Protein AF-A0A439V0Y7-F1 (afdb_monomer_lite)

pLDDT: mean 84.27, std 18.02, range [36.47, 98.31]

Radius of gyration: 23.56 Å; chains: 1; bounding box: 42×64×63 Å

Secondary structure (DSSP, 8-state):
-PPP---HHHHHHHHHHHHHHHHTT-PPPSEEEEETTTTEEEEE-HHHHTTT--SSSEEE-SPTTS--BTTTBT--HHHH-HHHHHHHHHH-SSHHHHHHHHHHHHHHHHHHHHHHHHHHHHHHHHHHHHHHH-TT-----HHHHHTSSTT--S-SS--

Foldseek 3Di:
DDQPPDDLVNVLVLVLQQLVQLLVVNWDAQKWFQDPVVRDTDGDHCVVCPVPCPVHGMNGQADPPADADRRRGNNCVCVPLQLLVQLCVVQPPDSVSSVVVNVVSVVPSSVSVVVSSVNSVVSVVVVVVVVVVPPPPPPVPVVVVVVVDPDPDDDDPDD

Sequence (159 aa):
MTAAAHGVDGMANALRRYVVARAHGRTYPEYSRYDPSIACWVASDDAEAVGRCDGKRFRQVRRPGLPWCRWLGTDTALAEDHALQAFFELHASEPHDWNRLLKEVSRDRRRVLRDWQRRGREILARLRMQAAIGSDTQMTSGLAEEFRMPGKGLRSLRG

Structure (mmCIF, N/CA/C/O backbone):
data_AF-A0A439V0Y7-F1
#
_entry.id   AF-A0A439V0Y7-F1
#
loop_
_atom_site.group_PDB
_atom_site.id
_atom_site.type_symbol
_atom_site.label_atom_id
_atom_site.label_alt_id
_atom_site.label_comp_id
_atom_site.label_asym_id
_atom_site.label_entity_id
_atom_site.label_seq_id
_atom_site.pdbx_PDB_ins_code
_atom_site.Cartn_x
_atom_site.Cartn_y
_atom_site.Cartn_z
_atom_site.occupancy
_atom_site.B_iso_or_equiv
_atom_site.auth_seq_id
_atom_site.auth_comp_id
_atom_site.auth_asym_id
_atom_site.auth_atom_id
_atom_site.pdbx_PDB_model_num
ATOM 1 N N . MET A 1 1 ? 13.645 -12.984 8.170 1.00 37.66 1 MET A N 1
ATOM 2 C CA . MET A 1 1 ? 12.176 -13.136 8.237 1.00 37.66 1 MET A CA 1
ATOM 3 C C . MET A 1 1 ? 11.631 -12.894 6.846 1.00 37.66 1 MET A C 1
ATOM 5 O O . MET A 1 1 ? 11.691 -11.775 6.362 1.00 37.66 1 MET A O 1
ATOM 9 N N . THR A 1 2 ? 11.233 -13.966 6.177 1.00 36.47 2 THR A N 1
ATOM 10 C CA . THR A 1 2 ? 10.700 -13.984 4.815 1.00 36.47 2 THR A CA 1
ATOM 11 C C . THR A 1 2 ? 9.328 -13.317 4.803 1.00 36.47 2 THR A C 1
ATOM 13 O O . THR A 1 2 ? 8.447 -13.726 5.560 1.00 36.47 2 THR A O 1
ATOM 16 N N . ALA A 1 3 ? 9.143 -12.292 3.965 1.00 46.84 3 ALA A N 1
ATOM 17 C CA . ALA A 1 3 ? 7.808 -11.850 3.580 1.00 46.84 3 ALA A CA 1
ATOM 18 C C . ALA A 1 3 ? 7.029 -13.098 3.146 1.00 46.84 3 ALA A C 1
ATOM 20 O O . ALA A 1 3 ? 7.548 -13.904 2.367 1.00 46.84 3 ALA A O 1
ATOM 21 N N . ALA A 1 4 ? 5.841 -13.317 3.714 1.00 52.97 4 ALA A N 1
ATOM 22 C CA . ALA A 1 4 ? 4.990 -14.409 3.269 1.00 52.97 4 ALA A CA 1
ATOM 23 C C . ALA A 1 4 ? 4.845 -14.268 1.751 1.00 52.97 4 ALA A C 1
ATOM 25 O O . ALA A 1 4 ? 4.472 -13.197 1.273 1.00 52.97 4 ALA A O 1
ATOM 26 N N . ALA A 1 5 ? 5.228 -15.301 1.000 1.00 56.72 5 ALA A N 1
ATOM 27 C CA . ALA A 1 5 ? 5.090 -15.290 -0.445 1.00 56.72 5 ALA A CA 1
ATOM 28 C C . ALA A 1 5 ? 3.593 -15.219 -0.746 1.00 56.72 5 ALA A C 1
ATOM 30 O O . ALA A 1 5 ? 2.882 -16.225 -0.691 1.00 56.72 5 ALA A O 1
ATOM 31 N N . HIS A 1 6 ? 3.091 -14.010 -0.980 1.00 65.38 6 HIS A N 1
ATOM 32 C CA . HIS A 1 6 ? 1.695 -13.824 -1.317 1.00 65.38 6 HIS A CA 1
ATOM 33 C C . HIS A 1 6 ? 1.466 -14.520 -2.650 1.00 65.38 6 HIS A C 1
ATOM 35 O O . HIS A 1 6 ? 2.025 -14.132 -3.676 1.00 65.38 6 HIS A O 1
ATOM 41 N N . GLY A 1 7 ? 0.612 -15.542 -2.650 1.00 83.75 7 GLY A N 1
ATOM 42 C CA . GLY A 1 7 ? 0.040 -16.034 -3.896 1.00 83.75 7 GLY A CA 1
ATOM 43 C C . GLY A 1 7 ? -0.643 -14.885 -4.647 1.00 83.75 7 GLY A C 1
ATOM 44 O O . GLY A 1 7 ? -0.951 -13.836 -4.073 1.00 83.75 7 GLY A O 1
ATOM 45 N N . VAL A 1 8 ? -0.934 -15.091 -5.931 1.00 86.56 8 VAL A N 1
ATOM 46 C CA . VAL A 1 8 ? -1.549 -14.071 -6.805 1.00 86.56 8 VAL A CA 1
ATOM 47 C C . VAL A 1 8 ? -2.788 -13.423 -6.167 1.00 86.56 8 VAL A C 1
ATOM 49 O O . VAL A 1 8 ? -3.012 -12.224 -6.318 1.00 86.56 8 VAL A O 1
ATOM 52 N N . ASP A 1 9 ? -3.558 -14.188 -5.395 1.00 91.19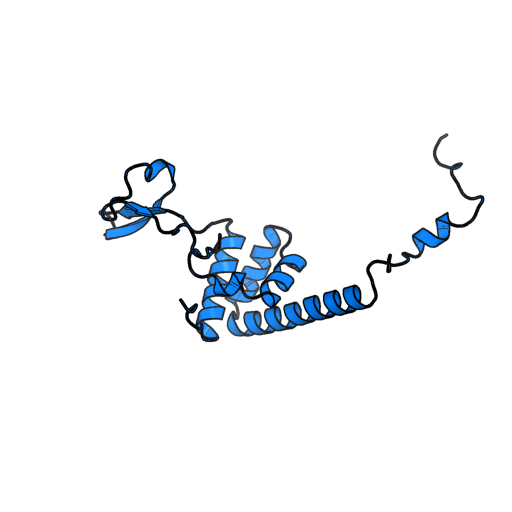 9 ASP A N 1
ATOM 53 C CA . ASP A 1 9 ? -4.737 -13.699 -4.679 1.00 91.19 9 ASP A CA 1
ATOM 54 C C . ASP A 1 9 ? -4.422 -12.795 -3.493 1.00 91.19 9 ASP A C 1
ATOM 56 O O . ASP A 1 9 ? -5.093 -11.778 -3.304 1.00 91.19 9 ASP A O 1
ATOM 60 N N . GLY A 1 10 ? -3.386 -13.128 -2.721 1.00 92.50 10 GLY A N 1
ATOM 61 C CA . GLY A 1 10 ? -2.890 -12.275 -1.644 1.00 92.50 10 GLY A CA 1
ATOM 62 C C . GLY A 1 10 ? -2.435 -10.930 -2.202 1.00 92.50 10 GLY A C 1
ATOM 63 O O . GLY A 1 10 ? -2.898 -9.885 -1.747 1.00 92.50 10 GLY A O 1
ATOM 64 N N . MET A 1 11 ? -1.644 -10.962 -3.277 1.00 94.81 11 MET A N 1
ATOM 65 C CA . MET A 1 11 ? -1.147 -9.759 -3.944 1.00 94.81 11 MET A CA 1
ATOM 66 C C . MET A 1 11 ? -2.281 -8.924 -4.556 1.00 94.81 11 MET A C 1
ATOM 68 O O . MET A 1 11 ? -2.302 -7.703 -4.422 1.00 94.81 11 MET A O 1
ATOM 72 N N . ALA A 1 12 ? -3.279 -9.560 -5.178 1.00 95.81 12 ALA A N 1
ATOM 73 C CA . ALA A 1 12 ? -4.422 -8.851 -5.753 1.00 95.81 12 ALA A CA 1
ATOM 74 C C . ALA A 1 12 ? -5.305 -8.195 -4.675 1.00 95.81 12 ALA A C 1
ATOM 76 O O . ALA A 1 12 ? -5.843 -7.102 -4.877 1.00 95.81 12 ALA A O 1
ATOM 77 N N . ASN A 1 13 ? -5.461 -8.838 -3.516 1.00 95.50 13 ASN A N 1
ATOM 78 C CA . ASN A 1 13 ? -6.177 -8.255 -2.383 1.00 95.50 13 ASN A CA 1
ATOM 79 C C . ASN A 1 13 ? -5.381 -7.108 -1.740 1.00 95.50 13 ASN A C 1
ATOM 81 O O . ASN A 1 13 ? -5.968 -6.070 -1.420 1.00 95.50 13 ASN A O 1
ATOM 85 N N . ALA A 1 14 ? -4.061 -7.258 -1.606 1.00 95.62 14 ALA A N 1
ATOM 86 C CA . ALA A 1 14 ? -3.168 -6.199 -1.143 1.00 95.62 14 ALA A CA 1
ATOM 87 C C . ALA A 1 14 ? -3.208 -4.986 -2.088 1.00 95.62 14 ALA A C 1
ATOM 89 O O . ALA A 1 14 ? -3.362 -3.856 -1.624 1.00 95.62 14 ALA A O 1
ATOM 90 N N . LEU A 1 15 ? -3.225 -5.214 -3.409 1.00 97.19 15 LEU A N 1
ATOM 91 C CA . LEU A 1 15 ? -3.404 -4.171 -4.423 1.00 97.19 15 LEU A CA 1
ATOM 92 C C . LEU A 1 15 ? -4.691 -3.379 -4.221 1.00 97.19 15 LEU A C 1
ATOM 94 O O . LEU A 1 15 ? -4.666 -2.149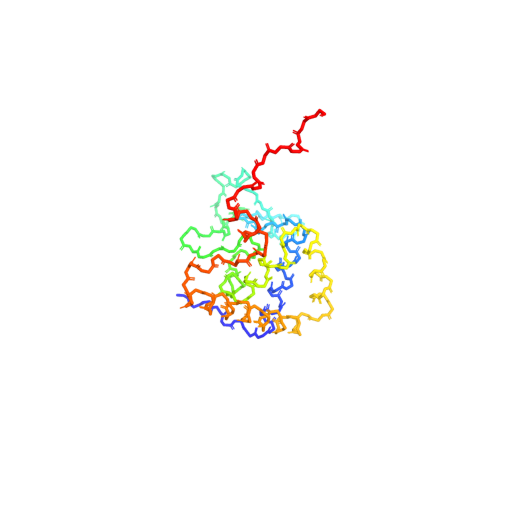 -4.188 1.00 97.19 15 LEU A O 1
ATOM 98 N N . ARG A 1 16 ? -5.819 -4.067 -4.029 1.00 96.94 16 ARG A N 1
ATOM 99 C CA . ARG A 1 16 ? -7.094 -3.396 -3.756 1.00 96.94 16 ARG A CA 1
ATOM 100 C C . ARG A 1 16 ? -7.025 -2.547 -2.492 1.00 96.94 16 ARG A C 1
ATOM 102 O O . ARG A 1 16 ? -7.437 -1.393 -2.531 1.00 96.94 16 ARG A O 1
ATOM 109 N N . ARG A 1 17 ? -6.498 -3.090 -1.392 1.00 96.44 17 ARG A N 1
ATOM 110 C CA . ARG A 1 17 ? -6.349 -2.347 -0.130 1.00 96.44 17 ARG A CA 1
ATOM 111 C C . ARG A 1 17 ? -5.469 -1.109 -0.307 1.00 96.44 17 ARG A C 1
ATOM 113 O O . ARG A 1 17 ? -5.841 -0.045 0.174 1.00 96.44 17 ARG A O 1
ATOM 120 N N . TYR A 1 18 ? -4.362 -1.237 -1.035 1.00 96.56 18 TYR A N 1
ATOM 121 C CA . TYR A 1 18 ? -3.429 -0.143 -1.295 1.00 96.56 18 TYR A CA 1
ATOM 122 C C . TYR A 1 18 ? -4.097 0.983 -2.080 1.00 96.56 18 TYR A C 1
ATOM 124 O O . TYR A 1 18 ? -4.061 2.138 -1.665 1.00 96.56 18 TYR A O 1
ATOM 132 N N . VAL A 1 19 ? -4.765 0.645 -3.184 1.00 97.00 19 VAL A N 1
ATOM 133 C CA . VAL A 1 19 ? -5.430 1.634 -4.040 1.00 97.00 19 VAL A CA 1
ATOM 134 C C . VAL A 1 19 ? -6.592 2.309 -3.310 1.00 97.00 19 VAL A C 1
ATOM 136 O O . VAL A 1 19 ? -6.737 3.522 -3.409 1.00 97.00 19 VAL A O 1
ATOM 139 N N . VAL A 1 20 ? -7.375 1.566 -2.517 1.00 96.75 20 VAL A N 1
ATOM 140 C CA . VAL A 1 20 ? -8.413 2.141 -1.640 1.00 96.75 20 VAL A CA 1
ATOM 141 C C . VAL A 1 20 ? -7.796 3.133 -0.651 1.00 96.75 20 VAL A C 1
ATOM 143 O O . VAL A 1 20 ? -8.279 4.256 -0.525 1.00 96.75 20 VAL A O 1
ATOM 146 N N . ALA A 1 21 ? -6.721 2.744 0.039 1.00 95.12 21 ALA A N 1
ATOM 147 C CA . ALA A 1 21 ? -6.041 3.595 1.011 1.00 95.12 21 ALA A CA 1
ATOM 148 C C . ALA A 1 21 ? -5.542 4.901 0.368 1.00 95.12 21 ALA A C 1
ATOM 150 O O . ALA A 1 21 ? -5.817 5.983 0.888 1.00 95.12 21 ALA A O 1
ATOM 151 N N . ARG A 1 22 ? -4.907 4.810 -0.810 1.00 95.88 22 ARG A N 1
ATOM 152 C CA . ARG A 1 22 ? -4.439 5.967 -1.591 1.00 95.88 22 ARG A CA 1
ATOM 153 C C . ARG A 1 22 ? -5.579 6.868 -2.057 1.00 95.88 22 ARG A C 1
ATOM 155 O O . ARG A 1 22 ? -5.505 8.073 -1.855 1.00 95.88 22 ARG A O 1
ATOM 162 N N . ALA A 1 23 ? -6.636 6.292 -2.629 1.00 95.94 23 ALA A N 1
ATOM 163 C CA . ALA A 1 23 ? -7.789 7.036 -3.139 1.00 95.94 23 ALA A CA 1
ATOM 164 C C . ALA A 1 23 ? -8.495 7.850 -2.044 1.00 95.94 23 ALA A C 1
ATOM 166 O O . ALA A 1 23 ? -8.992 8.942 -2.298 1.00 95.94 23 ALA A O 1
ATOM 167 N N . HIS A 1 24 ? -8.502 7.336 -0.813 1.00 94.56 24 HIS A N 1
ATOM 168 C CA . HIS A 1 24 ? -9.076 8.026 0.340 1.00 94.56 24 HIS A CA 1
ATOM 169 C C . HIS A 1 24 ? -8.068 8.854 1.148 1.00 94.56 24 HIS A C 1
ATOM 171 O O . HIS A 1 24 ? -8.454 9.416 2.169 1.00 94.56 24 HIS A O 1
ATOM 177 N N . GLY A 1 25 ? -6.785 8.877 0.773 1.00 93.31 25 GLY A N 1
ATOM 178 C CA . GLY A 1 25 ? -5.738 9.525 1.569 1.00 93.31 25 GLY A CA 1
ATOM 179 C C . GLY A 1 25 ? -5.569 8.940 2.980 1.00 93.31 25 GLY A C 1
ATOM 180 O O . GLY A 1 25 ? -5.050 9.615 3.863 1.00 93.31 25 GLY A O 1
ATOM 181 N N . ARG A 1 26 ? -5.998 7.692 3.215 1.00 91.25 26 ARG A N 1
ATOM 182 C CA . ARG A 1 26 ? -5.961 7.040 4.533 1.00 91.25 26 ARG A CA 1
ATOM 183 C C . ARG A 1 26 ? -4.689 6.221 4.703 1.00 91.25 26 ARG A C 1
ATOM 185 O O . ARG A 1 26 ? -4.552 5.157 4.106 1.00 91.25 26 ARG A O 1
ATOM 192 N N . THR A 1 27 ? -3.772 6.706 5.531 1.00 93.25 27 THR A N 1
ATOM 193 C CA . THR A 1 27 ? -2.553 5.976 5.894 1.00 93.25 27 THR A CA 1
ATOM 194 C C . THR A 1 27 ? -2.849 4.882 6.914 1.00 93.25 27 THR A C 1
ATOM 196 O O . THR A 1 27 ? -3.810 4.969 7.678 1.00 93.25 27 THR A O 1
ATOM 199 N N . TYR A 1 28 ? -2.013 3.848 6.941 1.00 93.69 28 TYR A N 1
ATOM 200 C CA . TYR A 1 28 ? -2.139 2.783 7.925 1.00 93.69 28 TYR A CA 1
ATOM 201 C C . TYR A 1 28 ? -1.729 3.306 9.312 1.00 93.69 28 TYR A C 1
ATOM 203 O O . TYR A 1 28 ? -0.663 3.919 9.419 1.00 93.69 28 TYR A O 1
ATOM 211 N N . PRO A 1 29 ? -2.541 3.101 10.365 1.00 93.00 29 PRO A N 1
ATOM 212 C CA . PRO A 1 29 ? -2.252 3.654 11.682 1.00 93.00 29 PRO A CA 1
ATOM 213 C C . PRO A 1 29 ? -1.040 2.962 12.314 1.00 93.00 29 PRO A C 1
ATOM 215 O O . PRO A 1 29 ? -0.900 1.737 12.260 1.00 93.00 29 PRO A O 1
ATOM 218 N N . GLU A 1 30 ? -0.159 3.752 12.923 1.00 93.50 30 GLU A N 1
ATOM 219 C CA . GLU A 1 30 ? 1.033 3.235 13.608 1.00 93.50 30 GLU A CA 1
ATOM 220 C C . GLU A 1 30 ? 0.722 2.735 15.019 1.00 93.50 30 GLU A C 1
ATOM 222 O O . GLU A 1 30 ? 1.460 1.904 15.552 1.00 93.50 30 GLU A O 1
ATOM 227 N N . TYR A 1 31 ? -0.408 3.168 15.580 1.00 94.00 31 TYR A N 1
ATOM 228 C CA . TYR A 1 31 ? -0.909 2.769 16.885 1.00 94.00 31 TYR A CA 1
ATOM 229 C C . TYR A 1 31 ? -2.337 2.248 16.775 1.00 94.00 31 TYR A C 1
ATOM 231 O O . TYR A 1 31 ? -3.084 2.536 15.839 1.00 94.00 31 TYR A O 1
ATOM 239 N N . SER A 1 32 ? -2.735 1.443 17.749 1.00 93.88 32 SER A N 1
ATOM 240 C CA . SER A 1 32 ? -4.133 1.052 17.895 1.00 93.88 32 SER A CA 1
ATOM 241 C C . SER A 1 32 ? -4.504 0.956 19.359 1.00 93.88 32 SER A C 1
ATOM 243 O O . SER A 1 32 ? -3.677 0.571 20.189 1.00 93.88 32 SER A O 1
ATOM 245 N N . ARG A 1 33 ? -5.760 1.282 19.651 1.00 95.06 33 ARG A N 1
ATOM 246 C CA . ARG A 1 33 ? -6.346 1.161 20.982 1.00 95.06 33 ARG A CA 1
ATOM 247 C C . ARG A 1 33 ? -7.418 0.087 20.986 1.00 95.06 33 ARG A C 1
ATOM 249 O O . ARG A 1 33 ? -8.098 -0.113 19.980 1.00 95.06 33 ARG A O 1
ATOM 256 N N . TYR A 1 34 ? -7.561 -0.616 22.098 1.00 93.62 34 TYR A N 1
ATOM 257 C CA . TYR A 1 34 ? -8.660 -1.550 22.276 1.00 93.62 34 TYR A CA 1
ATOM 258 C C . TYR A 1 34 ? -9.914 -0.768 22.667 1.00 93.62 34 TYR A C 1
ATOM 260 O O . TYR A 1 34 ? -9.907 -0.024 23.649 1.00 93.62 34 TYR A O 1
ATOM 268 N N . ASP A 1 35 ? -10.980 -0.919 21.889 1.00 93.44 35 ASP A N 1
ATOM 269 C CA . ASP A 1 35 ? -12.283 -0.351 22.191 1.00 93.44 35 ASP A CA 1
ATOM 270 C C . ASP A 1 35 ? -13.180 -1.426 22.829 1.00 93.44 35 ASP A C 1
ATOM 272 O O . ASP A 1 35 ? -13.559 -2.389 22.152 1.00 93.44 35 ASP A O 1
ATOM 276 N N . PRO A 1 36 ? -13.523 -1.299 24.125 1.00 93.12 36 PRO A N 1
ATOM 277 C CA . PRO A 1 36 ? -14.320 -2.304 24.816 1.00 93.12 36 PRO A CA 1
ATOM 278 C C . PRO A 1 36 ? -15.788 -2.307 24.378 1.00 93.12 36 PRO A C 1
ATOM 280 O O . PRO A 1 36 ? -16.441 -3.334 24.532 1.00 93.12 36 PRO A O 1
ATOM 283 N N . SER A 1 37 ? -16.309 -1.207 23.818 1.00 94.88 37 SER A N 1
ATOM 284 C CA . SER A 1 37 ? -17.722 -1.110 23.415 1.00 94.88 37 SER A CA 1
ATOM 285 C C . SER A 1 37 ? -18.053 -2.012 22.225 1.00 94.88 37 SER A C 1
ATOM 287 O O . SER A 1 37 ? -19.153 -2.549 22.128 1.00 94.88 37 SER A O 1
ATOM 289 N N . ILE A 1 38 ? -17.069 -2.217 21.350 1.00 94.94 38 ILE A N 1
ATOM 290 C CA . ILE A 1 38 ? -17.161 -3.044 20.142 1.00 94.94 38 ILE A CA 1
ATOM 291 C C . ILE A 1 38 ? -16.196 -4.237 20.176 1.00 94.94 38 ILE A C 1
ATOM 293 O O . ILE A 1 38 ? -16.042 -4.936 19.177 1.00 94.94 38 ILE A O 1
ATOM 297 N N . ALA A 1 39 ? -15.542 -4.456 21.323 1.00 93.69 39 ALA A N 1
ATOM 298 C CA . ALA A 1 39 ? -14.573 -5.520 21.576 1.00 93.69 39 ALA A CA 1
ATOM 299 C C . ALA A 1 39 ? -13.523 -5.688 20.457 1.00 93.69 39 ALA A C 1
ATOM 301 O O . ALA A 1 39 ? -13.224 -6.804 20.025 1.00 93.69 39 ALA A O 1
ATOM 302 N N . CYS A 1 40 ? -12.971 -4.581 19.948 1.00 94.19 40 CYS A N 1
ATOM 303 C CA . CYS A 1 40 ? -12.056 -4.621 18.807 1.00 94.19 40 CYS A CA 1
ATOM 304 C C . CYS A 1 40 ? -10.916 -3.599 18.905 1.00 94.19 40 CYS A C 1
ATOM 306 O O . CYS A 1 40 ? -10.969 -2.634 19.663 1.00 94.19 40 CYS A O 1
ATOM 308 N N . TRP A 1 41 ? -9.852 -3.823 18.129 1.00 92.56 41 TRP A N 1
ATOM 309 C CA . TRP A 1 41 ? -8.751 -2.869 18.005 1.00 92.56 41 TRP A CA 1
ATOM 310 C C . TRP A 1 41 ? -9.079 -1.828 16.941 1.00 92.56 41 TRP A C 1
ATOM 312 O O . TRP A 1 41 ? -9.266 -2.176 15.774 1.00 92.56 41 TRP A O 1
ATOM 322 N N . VAL A 1 42 ? -9.076 -0.557 17.330 1.00 93.31 42 VAL A N 1
ATOM 323 C CA . VAL A 1 42 ? -9.323 0.579 16.439 1.00 93.31 42 VAL A CA 1
ATOM 324 C C . VAL A 1 42 ? -8.052 1.391 16.222 1.00 93.31 42 VAL A C 1
ATOM 326 O O . VAL A 1 42 ? -7.117 1.338 17.025 1.00 93.31 42 VAL A O 1
ATOM 329 N N . ALA A 1 43 ? -8.002 2.114 15.102 1.00 92.31 43 ALA A N 1
ATOM 330 C CA . ALA A 1 43 ? -6.909 3.031 14.798 1.00 92.31 43 ALA A CA 1
ATOM 331 C C . ALA A 1 43 ? -6.752 4.068 15.922 1.00 92.31 43 ALA A C 1
ATOM 333 O O . ALA A 1 43 ? -7.745 4.560 16.449 1.00 92.31 43 ALA A O 1
ATOM 334 N N . SER A 1 44 ? -5.505 4.369 16.268 1.00 91.75 44 SER A N 1
ATOM 335 C CA . SER A 1 44 ? -5.113 5.376 17.253 1.00 91.75 44 SER A CA 1
ATOM 336 C C . SER A 1 44 ? -3.950 6.166 16.665 1.00 9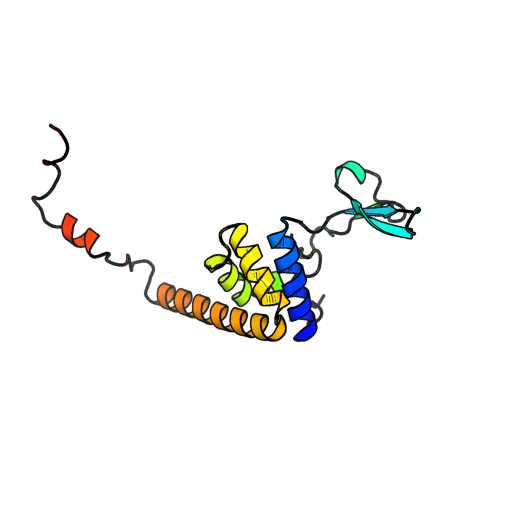1.75 44 SER A C 1
ATOM 338 O O . SER A 1 44 ? -3.192 5.637 15.842 1.00 91.75 44 SER A O 1
ATOM 340 N N . ASP A 1 45 ? -3.802 7.415 17.081 1.00 89.19 45 ASP A N 1
ATOM 341 C CA . ASP A 1 45 ? -2.623 8.213 16.758 1.00 89.19 45 ASP A CA 1
ATOM 342 C C . ASP A 1 45 ? -1.570 8.152 17.877 1.00 89.19 45 ASP A C 1
ATOM 344 O O . ASP A 1 45 ? -1.756 7.490 18.903 1.00 89.19 45 ASP A O 1
ATOM 348 N N . ASP A 1 46 ? -0.431 8.798 17.627 1.00 87.00 46 ASP A N 1
ATOM 349 C CA . ASP A 1 46 ? 0.676 8.882 18.581 1.00 87.00 46 ASP A CA 1
ATOM 350 C C . ASP A 1 46 ? 0.256 9.623 19.854 1.00 87.00 46 ASP A C 1
ATOM 352 O O . ASP A 1 46 ? 0.547 9.150 20.948 1.00 87.00 46 ASP A O 1
ATOM 356 N N . ALA A 1 47 ? -0.503 10.719 19.721 1.00 87.94 47 ALA A N 1
ATOM 357 C CA . ALA A 1 47 ? -0.935 11.570 20.827 1.00 87.94 47 ALA A CA 1
ATOM 358 C C . ALA A 1 47 ? -1.799 10.809 21.847 1.00 87.94 47 ALA A C 1
ATOM 360 O O . ALA A 1 47 ? -1.602 10.938 23.056 1.00 87.94 47 ALA A O 1
ATOM 361 N N . GLU A 1 48 ? -2.721 9.971 21.374 1.00 85.62 48 GLU A N 1
ATOM 362 C CA . GLU A 1 48 ? -3.541 9.108 22.225 1.00 85.62 48 GLU A CA 1
ATOM 363 C C . GLU A 1 48 ? -2.720 7.996 22.903 1.00 85.62 48 GLU A C 1
ATOM 365 O O . GLU A 1 48 ? -3.037 7.586 24.027 1.00 85.62 48 GLU A O 1
ATOM 370 N N . ALA A 1 49 ? -1.668 7.515 22.232 1.00 85.88 49 ALA A N 1
ATOM 371 C CA . ALA A 1 49 ? -0.859 6.371 22.645 1.00 85.88 49 ALA A CA 1
ATOM 372 C C . ALA A 1 49 ? 0.369 6.727 23.510 1.00 85.88 49 ALA A C 1
ATOM 374 O O . ALA A 1 49 ? 0.966 5.813 24.100 1.00 85.88 49 ALA A O 1
ATOM 375 N N . VAL A 1 50 ? 0.747 8.011 23.616 1.00 86.81 50 VAL A N 1
ATOM 376 C CA . VAL A 1 50 ? 1.951 8.471 24.338 1.00 86.81 50 VAL A CA 1
ATOM 377 C C . VAL A 1 50 ? 1.990 7.918 25.761 1.00 86.81 50 VAL A C 1
ATOM 379 O O . VAL A 1 50 ? 1.091 8.152 26.568 1.00 86.81 50 VAL A O 1
ATOM 382 N N . GLY A 1 51 ? 3.056 7.175 26.076 1.00 80.56 51 GLY A N 1
ATOM 383 C CA . GLY A 1 51 ? 3.284 6.597 27.405 1.00 80.56 51 GLY A CA 1
ATOM 384 C C . GLY A 1 51 ? 2.273 5.522 27.824 1.00 80.56 51 GLY A C 1
ATOM 385 O O . GLY A 1 51 ? 2.279 5.104 28.979 1.00 80.56 51 GLY A O 1
ATOM 386 N N . ARG A 1 52 ? 1.398 5.071 26.913 1.00 84.38 52 ARG A N 1
ATOM 387 C CA . ARG A 1 52 ? 0.280 4.156 27.208 1.00 84.38 52 ARG A CA 1
ATOM 388 C C . ARG A 1 52 ? 0.350 2.823 26.469 1.00 84.38 52 ARG A C 1
ATOM 390 O O . ARG A 1 52 ? -0.539 2.001 26.663 1.00 84.38 52 ARG A O 1
ATOM 397 N N . CYS A 1 53 ? 1.380 2.596 25.647 1.00 82.94 53 CYS A N 1
ATOM 398 C CA . CYS A 1 53 ? 1.598 1.362 24.880 1.00 82.94 53 CYS A CA 1
ATOM 399 C C . CYS A 1 53 ? 1.958 0.160 25.777 1.00 82.94 53 CYS A C 1
ATOM 401 O O . CYS A 1 53 ? 3.073 -0.351 25.746 1.00 82.94 53 CYS A O 1
ATOM 403 N N . ASP A 1 54 ? 0.993 -0.294 26.572 1.00 82.69 54 ASP A N 1
ATOM 404 C CA . ASP A 1 54 ? 1.089 -1.402 27.525 1.00 82.69 54 ASP A CA 1
ATOM 405 C C . ASP A 1 54 ? 0.764 -2.779 26.910 1.00 82.69 54 ASP A C 1
ATOM 407 O O . ASP A 1 54 ? 0.829 -3.805 27.587 1.00 82.69 54 ASP A O 1
ATOM 411 N N . GLY A 1 55 ? 0.368 -2.811 25.634 1.00 80.94 55 GLY A N 1
ATOM 412 C CA . GLY A 1 55 ? -0.053 -4.014 24.916 1.00 80.94 55 GLY A CA 1
ATOM 413 C C . GLY A 1 55 ? -1.460 -4.507 25.270 1.00 80.94 55 GLY A C 1
ATOM 414 O O . GLY A 1 55 ? -1.933 -5.458 24.648 1.00 80.94 55 GLY A O 1
ATOM 415 N N . LYS A 1 56 ? -2.148 -3.872 26.229 1.00 83.00 56 LYS A N 1
ATOM 416 C CA . LYS A 1 56 ? -3.494 -4.250 26.691 1.00 83.00 56 LYS A CA 1
ATOM 417 C C . LYS A 1 56 ? -4.547 -3.265 26.207 1.00 83.00 56 LYS A C 1
ATOM 419 O O . LYS A 1 56 ? -5.558 -3.673 25.644 1.00 83.00 56 LYS A O 1
ATOM 424 N N . ARG A 1 57 ? -4.311 -1.972 26.423 1.00 86.19 57 ARG A N 1
ATOM 425 C CA . ARG A 1 57 ? -5.210 -0.884 26.018 1.00 86.19 57 ARG A CA 1
ATOM 426 C C . ARG A 1 57 ? -4.708 -0.181 24.777 1.00 86.19 57 ARG A C 1
ATOM 428 O O . ARG A 1 57 ? -5.517 0.149 23.918 1.00 86.19 57 ARG A O 1
ATOM 435 N N . PHE A 1 58 ? -3.396 -0.009 24.661 1.00 92.50 58 PHE A N 1
ATOM 436 C CA . PHE A 1 58 ? -2.762 0.527 23.464 1.00 92.50 58 PHE A CA 1
ATOM 437 C C . PHE A 1 58 ? -1.643 -0.392 23.012 1.00 92.50 58 PHE A C 1
ATOM 439 O O . PHE A 1 58 ? -0.915 -0.974 23.817 1.00 92.50 58 PHE A O 1
ATOM 446 N N . ARG A 1 59 ? -1.479 -0.495 21.698 1.00 92.19 59 ARG A N 1
ATOM 447 C CA . ARG A 1 59 ? -0.363 -1.209 21.090 1.00 92.19 59 ARG A CA 1
ATOM 448 C C . ARG A 1 59 ? 0.222 -0.393 19.952 1.00 92.19 59 ARG A C 1
ATOM 450 O O . ARG A 1 59 ? -0.509 0.161 19.126 1.00 92.19 59 ARG A O 1
ATOM 457 N N . GLN A 1 60 ? 1.545 -0.400 19.883 1.00 92.38 60 GLN A N 1
ATOM 458 C CA . GLN A 1 60 ? 2.269 0.083 18.724 1.00 92.38 60 GLN A CA 1
ATOM 459 C C . GLN A 1 60 ? 2.245 -1.003 17.642 1.00 92.38 60 GLN A C 1
ATOM 461 O O . GLN A 1 60 ? 2.674 -2.138 17.855 1.00 92.38 60 GLN A O 1
ATOM 466 N N . VAL A 1 61 ? 1.676 -0.667 16.488 1.00 91.00 61 VAL A N 1
ATOM 467 C CA . VAL A 1 61 ? 1.555 -1.563 15.333 1.00 91.00 61 VAL A CA 1
ATOM 468 C C . VAL A 1 61 ? 2.822 -1.512 14.487 1.00 91.00 61 VAL A C 1
ATOM 470 O O . VAL A 1 61 ? 3.319 -2.553 14.052 1.00 91.00 61 VAL A O 1
ATOM 473 N N . ARG A 1 62 ? 3.370 -0.309 14.279 1.00 92.38 62 ARG A N 1
ATOM 474 C CA . ARG A 1 62 ? 4.641 -0.124 13.578 1.00 92.38 62 ARG A CA 1
ATOM 475 C C . ARG A 1 62 ? 5.796 -0.498 14.499 1.00 92.38 62 ARG A C 1
ATOM 477 O O . ARG A 1 62 ? 6.000 0.122 15.532 1.00 92.38 62 ARG A O 1
ATOM 484 N N . ARG A 1 63 ? 6.590 -1.491 14.110 1.00 88.69 63 ARG A N 1
ATOM 485 C CA . ARG A 1 63 ? 7.790 -1.881 14.859 1.00 88.69 63 ARG A CA 1
ATOM 486 C C . ARG A 1 63 ? 9.008 -1.147 14.292 1.00 88.69 63 ARG A C 1
ATOM 488 O O . ARG A 1 63 ? 9.286 -1.322 13.102 1.00 88.69 63 ARG A O 1
ATOM 495 N N . PRO A 1 64 ? 9.733 -0.345 15.092 1.00 87.50 64 PRO A N 1
ATOM 496 C CA . PRO A 1 64 ? 10.969 0.286 14.642 1.00 87.50 64 PRO A CA 1
ATOM 497 C C . PRO A 1 64 ? 11.960 -0.748 14.092 1.00 87.50 64 PRO A C 1
ATOM 499 O O . PRO A 1 64 ? 12.081 -1.848 14.626 1.00 87.50 64 PRO A O 1
ATOM 502 N N . GLY A 1 65 ? 12.646 -0.403 13.002 1.00 88.88 65 GLY A N 1
ATOM 503 C CA . GLY A 1 65 ? 13.620 -1.283 12.348 1.00 88.88 65 GLY A CA 1
ATOM 504 C C . GLY A 1 65 ? 13.033 -2.372 11.441 1.00 88.88 65 GLY A C 1
ATOM 505 O O . GLY A 1 65 ? 13.802 -3.038 10.753 1.00 88.88 65 GLY A O 1
ATOM 506 N N . LEU A 1 66 ? 11.705 -2.545 11.381 1.00 89.81 66 LEU A N 1
ATOM 507 C CA . LEU A 1 66 ? 11.064 -3.435 10.405 1.00 89.81 66 LEU A CA 1
ATOM 508 C C . LEU A 1 66 ? 10.490 -2.657 9.208 1.00 89.81 66 LEU A C 1
ATOM 510 O O . LEU A 1 66 ? 10.076 -1.504 9.371 1.00 89.81 66 LEU A O 1
ATOM 514 N N . PRO A 1 67 ? 10.425 -3.283 8.014 1.00 91.25 67 PRO A N 1
ATOM 515 C CA . PRO A 1 67 ? 9.787 -2.689 6.846 1.00 91.25 67 PRO A CA 1
ATOM 516 C C . PRO A 1 67 ? 8.345 -2.258 7.131 1.00 91.25 67 PRO A C 1
ATOM 518 O O . PRO A 1 67 ? 7.581 -2.958 7.801 1.00 91.25 67 PRO A O 1
ATOM 521 N N . TRP A 1 68 ? 7.974 -1.093 6.604 1.00 92.69 68 TRP A N 1
ATOM 522 C CA . TRP A 1 68 ? 6.651 -0.508 6.788 1.00 92.69 68 TRP A CA 1
ATOM 523 C C . TRP A 1 68 ? 6.190 0.191 5.515 1.00 92.69 68 TRP A C 1
ATOM 525 O O . TRP A 1 68 ? 6.847 1.098 5.004 1.00 92.69 68 TRP A O 1
ATOM 535 N N . CYS A 1 69 ? 5.020 -0.197 5.023 1.00 94.00 69 CYS A N 1
ATOM 536 C CA . CYS A 1 69 ? 4.310 0.516 3.982 1.00 94.00 69 CYS A CA 1
ATOM 537 C C . CYS A 1 69 ? 3.372 1.540 4.626 1.00 94.00 69 CYS A C 1
ATOM 539 O O . CYS A 1 69 ? 2.451 1.177 5.354 1.00 94.00 69 CYS A O 1
ATOM 541 N N . ARG A 1 70 ? 3.514 2.821 4.271 1.00 93.31 70 ARG A N 1
ATOM 542 C CA . ARG A 1 70 ? 2.633 3.905 4.750 1.00 93.31 70 ARG A CA 1
ATOM 543 C C . ARG A 1 70 ? 1.132 3.620 4.564 1.00 93.31 70 ARG A C 1
ATOM 545 O O . ARG A 1 70 ? 0.312 4.134 5.318 1.00 93.31 70 ARG A O 1
ATOM 552 N N . TRP A 1 71 ? 0.766 2.829 3.558 1.00 94.69 71 TRP A N 1
ATOM 553 C CA . TRP A 1 71 ? -0.627 2.571 3.174 1.00 94.69 71 TRP A CA 1
ATOM 554 C C . TRP A 1 71 ? -1.151 1.206 3.628 1.00 94.69 71 TRP A C 1
ATOM 556 O O . TRP A 1 71 ? -2.355 1.041 3.798 1.00 94.69 71 TRP A O 1
ATOM 566 N N . LEU A 1 72 ? -0.263 0.230 3.831 1.00 94.38 72 LEU A N 1
ATOM 567 C CA . LEU A 1 72 ? -0.630 -1.155 4.152 1.00 94.38 72 LEU A CA 1
ATOM 568 C C . LEU A 1 72 ? -0.054 -1.671 5.479 1.00 94.38 72 LEU A C 1
ATOM 570 O O . LEU A 1 72 ? -0.360 -2.795 5.881 1.00 94.38 72 LEU A O 1
ATOM 574 N N . GLY A 1 73 ? 0.747 -0.864 6.169 1.00 93.75 73 GLY A N 1
ATOM 575 C CA . GLY A 1 73 ? 1.394 -1.233 7.416 1.00 93.75 73 GLY A CA 1
ATOM 576 C C . GLY A 1 73 ? 2.510 -2.243 7.191 1.00 93.75 73 GLY A C 1
ATOM 577 O O . GLY A 1 73 ? 3.434 -2.001 6.419 1.00 93.75 73 GLY A O 1
ATOM 578 N N . THR A 1 74 ? 2.423 -3.392 7.854 1.00 91.94 74 THR A N 1
ATOM 579 C CA . THR A 1 74 ? 3.430 -4.461 7.769 1.00 91.94 74 THR A CA 1
ATOM 580 C C . THR A 1 74 ? 3.410 -5.235 6.449 1.00 91.94 74 THR A C 1
ATOM 582 O O . THR A 1 74 ? 4.319 -6.017 6.196 1.00 91.94 74 THR A O 1
ATOM 585 N N . ASP A 1 75 ? 2.388 -5.050 5.611 1.00 92.62 75 ASP A N 1
ATOM 586 C CA . ASP A 1 75 ? 2.311 -5.675 4.290 1.00 92.62 75 ASP A CA 1
ATOM 587 C C . ASP A 1 75 ? 3.058 -4.814 3.260 1.00 92.62 75 ASP A C 1
ATOM 589 O O . ASP A 1 75 ? 2.528 -3.842 2.715 1.00 92.62 75 ASP A O 1
ATOM 593 N N . THR A 1 76 ? 4.331 -5.147 3.042 1.00 92.75 76 THR A N 1
ATOM 594 C CA . THR A 1 76 ? 5.251 -4.411 2.162 1.00 92.75 76 THR A CA 1
ATOM 595 C C . THR A 1 76 ? 5.345 -4.978 0.753 1.00 92.75 76 THR A C 1
ATOM 597 O O . THR A 1 76 ? 6.011 -4.371 -0.082 1.00 92.75 76 THR A O 1
ATOM 600 N N . ALA A 1 77 ? 4.622 -6.058 0.438 1.00 90.81 77 ALA A N 1
ATOM 601 C CA . ALA A 1 77 ? 4.729 -6.753 -0.846 1.00 90.81 77 ALA A CA 1
ATOM 602 C C . ALA A 1 77 ? 4.549 -5.814 -2.052 1.00 90.81 77 ALA A C 1
ATOM 604 O O . ALA A 1 77 ? 5.279 -5.900 -3.033 1.00 90.81 77 ALA A O 1
ATOM 605 N N . LEU A 1 78 ? 3.613 -4.861 -1.965 1.00 92.19 78 LEU A N 1
ATOM 606 C CA . LEU A 1 78 ? 3.420 -3.866 -3.021 1.00 92.19 78 LEU A CA 1
ATOM 607 C C . LEU A 1 78 ? 4.533 -2.825 -3.092 1.00 92.19 78 LEU A C 1
ATOM 609 O O . LEU A 1 78 ? 4.855 -2.372 -4.185 1.00 92.19 78 LEU A O 1
ATOM 613 N N . ALA A 1 79 ? 5.072 -2.410 -1.946 1.00 89.38 79 ALA A N 1
ATOM 614 C CA . ALA A 1 79 ? 6.166 -1.444 -1.891 1.00 89.38 79 ALA A CA 1
ATOM 615 C C . ALA A 1 79 ? 7.458 -2.033 -2.481 1.00 89.38 79 ALA A C 1
ATOM 617 O O . ALA A 1 79 ? 8.240 -1.309 -3.088 1.00 89.38 79 ALA A O 1
ATOM 618 N N . GLU A 1 80 ? 7.641 -3.346 -2.339 1.00 90.44 80 GLU A N 1
ATOM 619 C CA . GLU A 1 80 ? 8.775 -4.107 -2.871 1.00 90.44 80 GLU A CA 1
ATOM 620 C C . GLU A 1 80 ? 8.607 -4.473 -4.361 1.00 90.44 80 GLU A C 1
ATOM 622 O O . GLU A 1 80 ? 9.588 -4.759 -5.047 1.00 90.44 80 GLU A O 1
ATOM 627 N N . ASP A 1 81 ? 7.387 -4.418 -4.907 1.00 94.56 81 ASP A N 1
ATOM 628 C CA . ASP A 1 81 ? 7.134 -4.644 -6.333 1.00 94.56 81 ASP A CA 1
ATOM 629 C C . ASP A 1 81 ? 7.484 -3.399 -7.163 1.00 94.56 81 ASP A C 1
ATOM 631 O O . ASP A 1 81 ? 6.651 -2.529 -7.436 1.00 94.56 81 ASP A O 1
ATOM 635 N N . HIS A 1 82 ? 8.739 -3.332 -7.609 1.00 95.38 82 HIS A N 1
ATOM 636 C CA . HIS A 1 82 ? 9.249 -2.226 -8.421 1.00 95.38 82 HIS A CA 1
ATOM 637 C C . HIS A 1 82 ? 8.463 -1.988 -9.716 1.00 95.38 82 HIS A C 1
ATOM 639 O O . HIS A 1 82 ? 8.388 -0.849 -10.175 1.00 95.38 82 HIS A O 1
ATOM 645 N N . ALA A 1 83 ? 7.878 -3.028 -10.319 1.00 96.56 83 ALA A N 1
ATOM 646 C CA . ALA A 1 83 ? 7.090 -2.855 -11.532 1.00 96.56 83 ALA A CA 1
ATOM 647 C C . ALA A 1 83 ? 5.790 -2.106 -11.219 1.00 96.56 83 ALA A C 1
ATOM 649 O O . ALA A 1 83 ? 5.459 -1.138 -11.901 1.00 96.56 83 ALA A O 1
ATOM 650 N N . LEU A 1 84 ? 5.080 -2.497 -10.159 1.00 96.56 84 LEU A N 1
ATOM 651 C CA . LEU A 1 84 ? 3.902 -1.751 -9.714 1.00 96.56 84 LEU A CA 1
ATOM 652 C C . LEU A 1 84 ? 4.250 -0.328 -9.278 1.00 96.56 84 LEU A C 1
ATOM 654 O O . LEU A 1 84 ? 3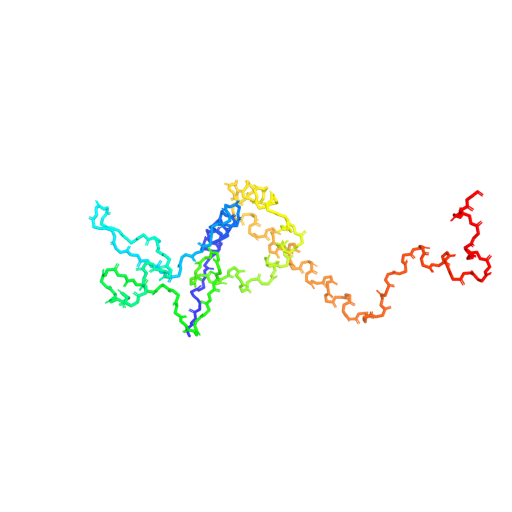.527 0.593 -9.651 1.00 96.56 84 LEU A O 1
ATOM 658 N N . GLN A 1 85 ? 5.356 -0.128 -8.553 1.00 95.88 85 GLN A N 1
ATOM 659 C CA . GLN A 1 85 ? 5.794 1.221 -8.176 1.00 95.88 85 GLN A CA 1
ATOM 660 C C . GLN A 1 85 ? 6.041 2.097 -9.411 1.00 95.88 85 GLN A C 1
ATOM 662 O O . GLN A 1 85 ? 5.514 3.203 -9.482 1.00 95.88 85 GLN A O 1
ATOM 667 N N . ALA A 1 86 ? 6.737 1.580 -10.430 1.00 96.75 86 ALA A N 1
ATOM 668 C CA . ALA A 1 86 ? 6.954 2.301 -11.685 1.00 96.75 86 ALA A CA 1
ATOM 669 C C . ALA A 1 86 ? 5.644 2.616 -12.426 1.00 96.75 86 ALA A C 1
ATOM 671 O O . ALA A 1 86 ? 5.494 3.691 -13.004 1.00 96.75 86 ALA A O 1
ATOM 672 N N . PHE A 1 87 ? 4.675 1.694 -12.405 1.00 97.94 87 PHE A N 1
ATOM 673 C CA . PHE A 1 87 ? 3.355 1.946 -12.977 1.00 97.94 87 PHE A CA 1
ATOM 674 C C . PHE A 1 87 ? 2.634 3.093 -12.256 1.00 97.94 87 PHE A C 1
ATOM 676 O O . PHE A 1 87 ? 2.108 3.985 -12.925 1.00 97.94 87 PHE A O 1
ATOM 683 N N . PHE A 1 88 ? 2.616 3.079 -10.919 1.00 96.75 88 PHE A N 1
ATOM 684 C CA . PHE A 1 88 ? 1.953 4.111 -10.120 1.00 96.75 88 PHE A CA 1
ATOM 685 C C . PHE A 1 88 ? 2.600 5.480 -10.278 1.00 96.75 88 PHE A C 1
ATOM 687 O O . PHE A 1 88 ? 1.872 6.455 -10.418 1.00 96.75 88 PHE A O 1
ATOM 694 N N . GLU A 1 89 ? 3.929 5.547 -10.311 1.00 95.12 89 GLU A N 1
ATOM 695 C CA . GLU A 1 89 ? 4.653 6.808 -10.496 1.00 95.12 89 GLU A CA 1
ATOM 696 C C . GLU A 1 89 ? 4.213 7.526 -11.779 1.00 95.12 89 GLU A C 1
ATOM 698 O O . GLU A 1 89 ? 4.007 8.735 -11.787 1.00 95.12 89 GLU A O 1
ATOM 703 N N . LEU A 1 90 ? 3.985 6.767 -12.856 1.00 95.44 90 LEU A N 1
ATOM 704 C CA . LEU A 1 90 ? 3.602 7.328 -14.149 1.00 95.44 90 LEU A CA 1
ATOM 705 C C . LEU A 1 90 ? 2.092 7.589 -14.299 1.00 95.44 90 LEU A C 1
ATOM 707 O O . LEU A 1 90 ? 1.699 8.459 -15.069 1.00 95.44 90 LEU A O 1
ATOM 711 N N . HIS A 1 91 ? 1.235 6.816 -13.624 1.00 95.06 91 HIS A N 1
ATOM 712 C CA . HIS A 1 91 ? -0.220 6.832 -13.864 1.00 95.06 91 HIS A CA 1
ATOM 713 C C . HIS A 1 91 ? -1.053 7.354 -12.689 1.00 95.06 91 HIS A C 1
ATOM 715 O O . HIS A 1 91 ? -2.284 7.353 -12.788 1.00 95.06 91 HIS A O 1
ATOM 721 N N . ALA A 1 92 ? -0.414 7.714 -11.576 1.00 94.19 92 ALA A N 1
ATOM 722 C CA . ALA A 1 92 ? -1.078 8.090 -10.334 1.00 94.19 92 ALA A CA 1
ATOM 723 C C . ALA A 1 92 ? -0.406 9.279 -9.627 1.00 94.19 92 ALA A C 1
ATOM 725 O O . ALA A 1 92 ? -0.256 9.278 -8.396 1.00 94.19 92 ALA A O 1
ATOM 726 N N . SER A 1 93 ? -0.003 10.277 -10.418 1.00 89.31 93 SER A N 1
ATOM 727 C CA . SER A 1 93 ? 0.650 11.503 -9.952 1.00 89.31 93 SER A CA 1
ATOM 728 C C . SER A 1 93 ? -0.296 12.393 -9.151 1.00 89.31 93 SER A C 1
ATOM 730 O O . SER A 1 93 ? 0.137 13.050 -8.206 1.00 89.31 93 SER A O 1
ATOM 732 N N . GLU A 1 94 ? -1.590 12.389 -9.478 1.00 90.56 94 GLU A N 1
ATOM 733 C CA . GLU A 1 94 ? -2.578 13.223 -8.802 1.00 90.56 94 GLU A CA 1
ATOM 734 C C . GLU A 1 94 ? -3.538 12.414 -7.913 1.00 90.56 94 GLU A C 1
ATOM 736 O O . GLU A 1 94 ? -3.816 11.238 -8.172 1.00 90.56 94 GLU A O 1
ATOM 741 N N . PRO A 1 95 ? -4.126 13.026 -6.863 1.00 87.81 95 PRO A N 1
ATOM 742 C CA . PRO A 1 95 ? -5.089 12.343 -5.996 1.00 87.81 95 PRO A CA 1
ATOM 743 C C . PRO A 1 95 ? -6.280 11.731 -6.751 1.00 87.81 95 PRO A C 1
ATOM 745 O O . PRO A 1 95 ? -6.775 10.665 -6.382 1.00 87.81 95 PRO A O 1
ATOM 748 N N . HIS A 1 96 ? -6.739 12.377 -7.825 1.00 92.94 96 HIS A N 1
ATOM 749 C CA . HIS A 1 96 ? -7.902 11.927 -8.584 1.00 92.94 96 HIS A CA 1
ATOM 750 C C . HIS A 1 96 ? -7.614 10.690 -9.460 1.00 92.94 96 HIS A C 1
ATOM 752 O O . HIS A 1 96 ? -8.528 9.896 -9.708 1.00 92.94 96 HIS A O 1
ATOM 758 N N . ASP A 1 97 ? -6.357 10.455 -9.848 1.00 96.06 97 ASP A N 1
ATOM 759 C CA . ASP A 1 97 ? -5.952 9.249 -10.577 1.00 96.06 97 ASP A CA 1
ATOM 760 C C . ASP A 1 97 ? -6.210 7.986 -9.756 1.00 96.06 97 ASP A C 1
ATOM 762 O O . ASP A 1 97 ? -6.686 6.974 -10.277 1.00 96.06 97 ASP A O 1
ATOM 766 N N . TRP A 1 98 ? -5.984 8.051 -8.442 1.00 96.75 98 TRP A N 1
ATOM 767 C CA . TRP A 1 98 ? -6.232 6.929 -7.538 1.00 96.75 98 TRP A CA 1
ATOM 768 C C . TRP A 1 98 ? -7.703 6.506 -7.530 1.00 96.75 98 TRP A C 1
ATOM 770 O O . TRP A 1 98 ? -7.994 5.314 -7.431 1.00 96.75 98 TRP A O 1
ATOM 780 N N . ASN A 1 99 ? -8.638 7.441 -7.730 1.00 96.31 99 ASN A N 1
ATOM 781 C CA . ASN A 1 99 ? -10.059 7.121 -7.878 1.00 96.31 99 ASN A CA 1
ATOM 782 C C . ASN A 1 99 ? -10.361 6.400 -9.201 1.00 96.31 99 ASN A C 1
ATOM 784 O O . ASN A 1 99 ? -11.209 5.504 -9.233 1.00 96.31 99 ASN A O 1
ATOM 788 N N . ARG A 1 100 ? -9.668 6.745 -10.295 1.00 96.31 100 ARG A N 1
ATOM 789 C CA . ARG A 1 100 ? -9.759 6.005 -11.567 1.00 96.31 100 ARG A CA 1
ATOM 790 C C . ARG A 1 100 ? -9.230 4.581 -11.392 1.00 96.31 100 ARG A C 1
ATOM 792 O O . ARG A 1 100 ? -9.941 3.623 -11.693 1.00 96.31 100 ARG A O 1
ATOM 799 N N . LEU A 1 101 ? -8.032 4.446 -10.827 1.00 97.50 101 LEU A N 1
ATOM 800 C CA . LEU A 1 101 ? -7.394 3.158 -10.551 1.00 97.50 101 LEU A CA 1
ATOM 801 C C . LEU A 1 101 ? -8.243 2.281 -9.619 1.00 97.50 101 LEU A C 1
ATOM 803 O O . LEU A 1 101 ? -8.359 1.072 -9.827 1.00 97.50 101 LEU A O 1
ATOM 807 N N . LEU A 1 102 ? -8.909 2.883 -8.629 1.00 97.06 102 LEU A N 1
ATOM 808 C CA . LEU A 1 102 ? -9.822 2.179 -7.732 1.00 97.06 102 LEU A CA 1
ATOM 809 C C . LEU A 1 102 ? -10.989 1.533 -8.486 1.00 97.06 102 LEU A C 1
ATOM 811 O O . LEU A 1 102 ? -11.349 0.388 -8.194 1.00 97.06 102 LEU A O 1
ATOM 815 N N . LYS A 1 103 ? -11.569 2.231 -9.468 1.00 96.81 103 LYS A N 1
ATOM 816 C CA . LYS A 1 103 ? -12.640 1.674 -10.310 1.00 96.81 103 LYS A CA 1
ATOM 817 C C . LYS A 1 103 ? -12.143 0.471 -11.110 1.00 96.81 103 LYS A C 1
ATOM 819 O O . LYS A 1 103 ? -12.850 -0.530 -11.190 1.00 96.81 103 LYS A O 1
ATOM 824 N N . GLU A 1 104 ? -10.935 0.535 -11.663 1.00 97.38 104 GLU A N 1
ATOM 825 C CA . GLU A 1 104 ? -10.340 -0.577 -12.415 1.00 97.38 104 GLU A CA 1
ATOM 826 C C . GLU A 1 104 ? -10.107 -1.806 -11.527 1.00 97.38 104 GLU A C 1
ATOM 828 O O . GLU A 1 104 ? -10.575 -2.902 -11.846 1.00 97.38 104 GLU A O 1
ATOM 833 N N . VAL A 1 105 ? -9.462 -1.622 -10.372 1.00 97.31 105 VAL A N 1
ATOM 834 C CA . VAL A 1 105 ? -9.157 -2.715 -9.432 1.00 97.31 105 VAL A CA 1
ATOM 835 C C . VAL A 1 105 ? -10.422 -3.332 -8.839 1.00 97.31 105 VAL A C 1
ATOM 837 O O . VAL A 1 105 ? -10.467 -4.537 -8.587 1.00 97.31 105 VAL A O 1
ATOM 840 N N . SER A 1 106 ? -11.469 -2.531 -8.629 1.00 95.88 106 SER A N 1
ATOM 841 C CA . SER A 1 106 ? -12.749 -3.028 -8.114 1.00 95.88 106 SER A CA 1
ATOM 842 C C . SER A 1 106 ? -13.476 -3.925 -9.117 1.00 95.88 106 SER A C 1
ATOM 844 O O . SER A 1 106 ? -14.192 -4.827 -8.691 1.00 95.88 106 SER A O 1
ATOM 846 N N . ARG A 1 107 ? -13.268 -3.716 -10.426 1.00 95.94 107 ARG A N 1
ATOM 847 C CA . ARG A 1 107 ? -13.843 -4.557 -11.487 1.00 95.94 107 ARG A CA 1
ATOM 848 C C . ARG A 1 107 ? -13.144 -5.909 -11.585 1.00 95.94 107 ARG A C 1
ATOM 850 O O . ARG A 1 107 ? -13.813 -6.932 -11.574 1.00 95.94 107 ARG A O 1
ATOM 857 N N . ASP A 1 108 ? -11.813 -5.917 -11.683 1.00 96.31 108 ASP A N 1
ATOM 858 C CA . ASP A 1 108 ? -11.035 -7.160 -11.770 1.00 96.31 108 ASP A CA 1
ATOM 859 C C . ASP A 1 108 ? -9.593 -6.965 -11.286 1.00 96.31 108 ASP A C 1
ATOM 861 O O . ASP A 1 108 ? -8.662 -6.730 -12.060 1.00 96.31 108 ASP A O 1
ATOM 865 N N . ARG A 1 109 ? -9.399 -7.104 -9.974 1.00 96.56 109 ARG A N 1
ATOM 866 C CA . ARG A 1 109 ? -8.090 -6.951 -9.323 1.00 96.56 109 ARG A CA 1
ATOM 867 C C . ARG A 1 109 ? -7.015 -7.907 -9.841 1.00 96.56 109 ARG A C 1
ATOM 869 O O . ARG A 1 109 ? -5.851 -7.526 -9.866 1.00 96.56 109 ARG A O 1
ATOM 876 N N . ARG A 1 110 ? -7.367 -9.134 -10.250 1.00 96.69 110 ARG A N 1
ATOM 877 C CA . ARG A 1 110 ? -6.378 -10.136 -10.687 1.00 96.69 110 ARG A CA 1
ATOM 878 C C . ARG A 1 110 ? -5.833 -9.787 -12.064 1.00 96.69 110 ARG A C 1
ATOM 880 O O . ARG A 1 110 ? -4.623 -9.840 -12.277 1.00 96.69 110 ARG A O 1
ATOM 887 N N . ARG A 1 111 ? -6.725 -9.442 -12.997 1.00 97.38 111 ARG A N 1
ATOM 888 C CA . ARG A 1 111 ? -6.334 -8.989 -14.335 1.00 97.38 111 ARG A CA 1
ATOM 889 C C . ARG A 1 111 ? -5.517 -7.707 -14.243 1.00 97.38 111 ARG A C 1
ATOM 891 O O . ARG A 1 111 ? -4.422 -7.648 -14.789 1.00 97.38 111 ARG A O 1
ATOM 898 N N . VAL A 1 112 ? -6.024 -6.736 -13.486 1.00 97.69 112 VAL A N 1
ATOM 899 C CA . VAL A 1 112 ? -5.385 -5.433 -13.302 1.00 97.69 112 VAL A CA 1
ATOM 900 C C . VAL A 1 112 ? -3.987 -5.563 -12.698 1.00 97.69 112 VAL A C 1
ATOM 902 O O . VAL A 1 112 ? -3.057 -4.963 -13.224 1.00 97.69 112 VAL A O 1
ATOM 905 N N . LEU A 1 113 ? -3.804 -6.408 -11.676 1.00 97.50 113 LEU A N 1
ATOM 906 C CA . LEU A 1 113 ? -2.483 -6.690 -11.107 1.00 97.50 113 LEU A CA 1
ATOM 907 C C . LEU A 1 113 ? -1.483 -7.134 -12.184 1.00 97.50 113 LEU A C 1
ATOM 909 O O . LEU A 1 113 ? -0.415 -6.539 -12.316 1.00 97.50 113 LEU A O 1
ATOM 913 N N . ARG A 1 114 ? -1.843 -8.147 -12.985 1.00 97.56 114 ARG A N 1
ATOM 914 C CA . ARG A 1 114 ? -0.963 -8.671 -14.042 1.00 97.56 114 ARG A CA 1
ATOM 915 C C . ARG A 1 114 ? -0.671 -7.629 -15.117 1.00 97.56 114 ARG A C 1
ATOM 917 O O . ARG A 1 114 ? 0.466 -7.519 -15.574 1.00 97.56 114 ARG A O 1
ATOM 924 N N . ASP A 1 115 ? -1.689 -6.881 -15.528 1.00 98.12 115 ASP A N 1
ATOM 925 C CA . ASP A 1 115 ? -1.566 -5.859 -16.566 1.00 98.12 115 ASP A CA 1
ATOM 926 C C . ASP A 1 115 ? -0.679 -4.697 -16.118 1.00 98.12 115 ASP A C 1
ATOM 928 O O . ASP A 1 115 ? 0.199 -4.267 -16.867 1.00 98.12 115 ASP A O 1
ATOM 932 N N . TRP A 1 116 ? -0.858 -4.218 -14.890 1.00 98.06 116 TRP A N 1
ATOM 933 C CA . TRP A 1 116 ? -0.059 -3.130 -14.334 1.00 98.06 116 TRP A CA 1
ATOM 934 C C . TRP A 1 116 ? 1.380 -3.564 -14.064 1.00 98.06 116 TRP A C 1
ATOM 936 O O . TRP A 1 116 ? 2.298 -2.829 -14.413 1.00 98.06 116 TRP A O 1
ATOM 946 N N . GLN A 1 117 ? 1.611 -4.784 -13.568 1.00 97.88 117 GLN A N 1
ATOM 947 C CA . GLN A 1 117 ? 2.962 -5.350 -13.456 1.00 97.88 117 GLN A CA 1
ATOM 948 C C . GLN A 1 117 ? 3.649 -5.493 -14.821 1.00 97.88 117 GLN A C 1
ATOM 950 O O . GLN A 1 117 ? 4.855 -5.279 -14.944 1.00 97.88 117 GLN A O 1
ATOM 955 N N . ARG A 1 118 ? 2.912 -5.879 -15.872 1.00 98.25 118 ARG A N 1
ATOM 956 C CA . ARG A 1 118 ? 3.454 -5.939 -17.238 1.00 98.25 118 ARG A CA 1
ATOM 957 C C . ARG A 1 118 ? 3.872 -4.545 -17.718 1.00 98.25 118 ARG A C 1
ATOM 959 O O . ARG A 1 118 ? 5.035 -4.365 -18.063 1.00 98.25 118 ARG A O 1
ATOM 966 N N . ARG A 1 119 ? 2.976 -3.557 -17.639 1.00 98.25 119 ARG A N 1
ATOM 967 C CA . ARG A 1 119 ? 3.264 -2.159 -18.018 1.00 98.25 119 ARG A CA 1
ATOM 968 C C . ARG A 1 119 ? 4.406 -1.554 -17.200 1.00 98.25 119 ARG A C 1
ATOM 970 O O . ARG A 1 119 ? 5.272 -0.884 -17.744 1.00 98.25 119 ARG A O 1
ATOM 977 N N . GLY A 1 120 ? 4.449 -1.837 -15.904 1.00 97.81 120 GLY A N 1
ATOM 978 C CA . GLY A 1 120 ? 5.535 -1.441 -15.013 1.00 97.81 120 GLY A CA 1
ATOM 979 C C . GLY A 1 120 ? 6.899 -1.965 -15.456 1.00 97.81 120 GLY A C 1
ATOM 980 O O . GLY A 1 120 ? 7.872 -1.217 -15.517 1.00 97.81 120 GLY A O 1
ATOM 981 N N . ARG A 1 121 ? 6.969 -3.246 -15.840 1.00 98.31 121 ARG A N 1
ATOM 982 C CA . ARG A 1 121 ? 8.195 -3.841 -16.396 1.00 98.31 121 ARG A CA 1
ATOM 983 C C . ARG A 1 121 ? 8.604 -3.193 -17.716 1.00 98.31 121 ARG A C 1
ATOM 985 O O . ARG A 1 121 ? 9.793 -2.972 -17.917 1.00 98.31 121 ARG A O 1
ATOM 992 N N . GLU A 1 122 ? 7.648 -2.857 -18.579 1.00 98.00 122 GLU A N 1
ATOM 993 C CA . GLU A 1 122 ? 7.916 -2.126 -19.826 1.00 98.00 122 GLU A CA 1
ATOM 994 C C . GLU A 1 122 ? 8.496 -0.728 -19.552 1.00 98.00 122 GLU A C 1
ATOM 996 O O . GLU A 1 122 ? 9.469 -0.338 -20.196 1.00 98.00 122 GLU A O 1
ATOM 1001 N N . ILE A 1 123 ? 7.962 0.002 -18.563 1.00 96.69 123 ILE A N 1
ATOM 1002 C CA . ILE A 1 123 ? 8.493 1.306 -18.127 1.00 96.69 123 ILE A CA 1
ATOM 1003 C C . ILE A 1 123 ? 9.940 1.157 -17.650 1.00 96.69 123 ILE A C 1
ATOM 1005 O O . ILE A 1 123 ? 10.830 1.845 -18.146 1.00 96.69 123 ILE A O 1
ATOM 1009 N N . LEU A 1 124 ? 10.199 0.215 -16.738 1.00 96.50 124 LEU A N 1
ATOM 1010 C CA . LEU A 1 124 ? 11.546 -0.027 -16.214 1.00 96.50 124 LEU A CA 1
ATOM 1011 C C . LEU A 1 124 ? 12.531 -0.453 -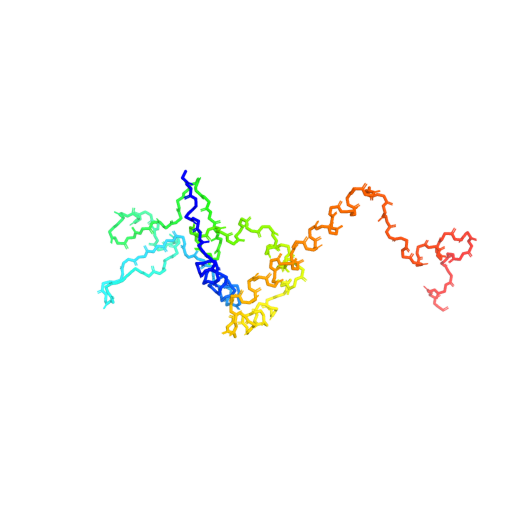17.309 1.00 96.50 124 LEU A C 1
ATOM 1013 O O . LEU A 1 124 ? 13.684 -0.029 -17.295 1.00 96.50 124 LEU A O 1
ATOM 1017 N N . ALA A 1 125 ? 12.095 -1.274 -18.267 1.00 95.44 125 ALA A N 1
ATOM 1018 C CA . ALA A 1 125 ? 12.922 -1.671 -19.401 1.00 95.44 125 ALA A CA 1
ATOM 1019 C C . ALA A 1 125 ? 13.304 -0.463 -20.269 1.00 95.44 125 ALA A C 1
ATOM 1021 O O . ALA A 1 125 ? 14.472 -0.322 -20.627 1.00 95.44 125 ALA A O 1
ATOM 1022 N N . ARG A 1 126 ? 12.355 0.439 -20.555 1.00 94.44 126 ARG A N 1
ATOM 1023 C CA . ARG A 1 126 ? 12.624 1.685 -21.294 1.00 94.44 126 ARG A CA 1
ATOM 1024 C C . ARG A 1 126 ? 13.615 2.583 -20.562 1.00 94.44 126 ARG A C 1
ATOM 1026 O O . ARG A 1 126 ? 14.573 3.031 -21.183 1.00 94.44 126 ARG A O 1
ATOM 1033 N N . LEU A 1 127 ? 13.440 2.770 -19.254 1.00 91.56 127 LEU A N 1
ATOM 1034 C CA . LEU A 1 127 ? 14.363 3.565 -18.436 1.00 91.56 127 LEU A CA 1
ATOM 1035 C C . LEU A 1 127 ? 15.780 2.975 -18.429 1.00 91.56 127 LEU A C 1
ATOM 1037 O O . LEU A 1 127 ? 16.755 3.710 -18.544 1.00 91.56 127 LEU A O 1
ATOM 1041 N N . ARG A 1 128 ? 15.911 1.645 -18.350 1.00 92.62 128 ARG A N 1
ATOM 1042 C CA . ARG A 1 128 ? 17.217 0.966 -18.433 1.00 92.62 128 ARG A CA 1
ATOM 1043 C C . ARG A 1 128 ? 17.875 1.140 -19.797 1.00 92.62 128 ARG A C 1
ATOM 1045 O O . ARG A 1 128 ? 19.074 1.384 -19.851 1.00 92.62 128 ARG A O 1
ATOM 1052 N N . MET A 1 129 ? 17.106 1.034 -20.882 1.00 90.31 129 MET A N 1
ATOM 1053 C CA . MET A 1 129 ? 17.618 1.283 -22.233 1.00 90.31 129 MET A CA 1
ATOM 1054 C C . MET A 1 129 ? 18.093 2.731 -22.388 1.00 90.31 129 MET A C 1
ATOM 1056 O O . MET A 1 129 ? 19.185 2.953 -22.894 1.00 90.31 129 MET A O 1
ATOM 1060 N N . GLN A 1 130 ? 17.330 3.706 -21.887 1.00 86.88 130 GLN A N 1
ATOM 1061 C CA . GLN A 1 130 ? 17.737 5.115 -21.887 1.00 86.88 130 GLN A CA 1
ATOM 1062 C C . GLN A 1 130 ? 19.016 5.344 -21.072 1.00 86.88 130 GLN A C 1
ATOM 1064 O O . GLN A 1 130 ? 19.928 6.012 -21.544 1.00 86.88 130 GLN A O 1
ATOM 1069 N N . ALA A 1 131 ? 19.125 4.739 -19.886 1.00 86.12 131 ALA A N 1
ATOM 1070 C CA . ALA A 1 131 ? 20.324 4.840 -19.057 1.00 86.12 131 ALA A CA 1
ATOM 1071 C C . ALA A 1 131 ? 21.563 4.214 -19.723 1.00 86.12 131 ALA A C 1
ATOM 1073 O O . ALA A 1 131 ? 22.662 4.742 -19.583 1.00 86.12 131 ALA A O 1
ATOM 1074 N N . ALA A 1 132 ? 21.392 3.120 -20.473 1.00 83.31 132 ALA A N 1
ATOM 1075 C CA . ALA A 1 132 ? 22.476 2.453 -21.195 1.00 83.31 132 ALA A CA 1
ATOM 1076 C C . ALA A 1 132 ? 22.990 3.252 -22.406 1.00 83.31 132 ALA A C 1
ATOM 1078 O O . ALA A 1 132 ? 24.146 3.094 -22.788 1.00 83.31 132 ALA A O 1
ATOM 1079 N N . ILE A 1 133 ? 22.153 4.113 -22.994 1.00 77.62 133 ILE A N 1
ATOM 1080 C CA . ILE A 1 133 ? 22.534 5.016 -24.095 1.00 77.62 133 ILE A CA 1
ATOM 1081 C C . ILE A 1 133 ? 23.317 6.242 -23.564 1.00 77.62 133 ILE A C 1
ATOM 1083 O O . ILE A 1 133 ? 24.009 6.910 -24.327 1.00 77.62 133 ILE A O 1
ATOM 1087 N N . GLY A 1 134 ? 23.300 6.480 -22.246 1.00 62.44 134 GLY A N 1
ATOM 1088 C CA . GLY A 1 134 ? 24.021 7.558 -21.567 1.00 62.44 134 GLY A CA 1
ATOM 1089 C C . GLY A 1 134 ? 23.144 8.781 -21.270 1.00 62.44 134 GLY A C 1
ATOM 1090 O O . GLY A 1 134 ? 22.211 9.106 -22.007 1.00 62.44 134 GLY A O 1
ATOM 1091 N N . SER A 1 135 ? 23.462 9.486 -20.177 1.00 55.91 135 SER A N 1
ATOM 1092 C CA . SER A 1 135 ? 22.765 10.697 -19.701 1.00 55.91 135 SER A CA 1
ATOM 1093 C C . SER A 1 135 ? 22.854 11.905 -20.643 1.00 55.91 135 SER A C 1
ATOM 1095 O O . SER A 1 135 ? 22.222 12.922 -20.373 1.00 55.91 135 SER A O 1
ATOM 1097 N N . ASP A 1 136 ? 23.602 11.794 -21.743 1.00 50.88 136 ASP A N 1
ATOM 1098 C CA . ASP A 1 136 ? 23.803 12.859 -22.733 1.00 50.88 136 ASP A CA 1
ATOM 1099 C C . ASP A 1 136 ? 22.772 12.875 -23.859 1.00 50.88 136 ASP A C 1
ATOM 1101 O O . ASP A 1 136 ? 22.818 13.734 -24.739 1.00 50.88 136 ASP A O 1
ATOM 1105 N N . THR A 1 137 ? 21.761 12.008 -23.802 1.00 51.81 137 THR A N 1
ATOM 1106 C CA . THR A 1 137 ? 20.590 12.190 -24.660 1.00 51.81 137 THR A CA 1
ATOM 1107 C C . THR A 1 137 ? 19.661 13.218 -24.014 1.00 51.81 137 THR A C 1
ATOM 1109 O O . THR A 1 137 ? 18.555 12.903 -23.574 1.00 51.81 137 THR A O 1
ATOM 1112 N N . GLN A 1 138 ? 20.094 14.488 -23.984 1.00 47.44 138 GLN A N 1
ATOM 1113 C CA . GLN A 1 138 ? 19.137 15.570 -24.192 1.00 47.44 138 GLN A CA 1
ATOM 1114 C C . GLN A 1 138 ? 18.354 15.149 -25.430 1.00 47.44 138 GLN A C 1
ATOM 1116 O O . GLN A 1 138 ? 18.920 15.096 -26.522 1.00 47.44 138 GLN A O 1
ATOM 1121 N N . MET A 1 139 ? 17.081 14.777 -25.266 1.00 42.88 139 MET A N 1
ATOM 1122 C CA .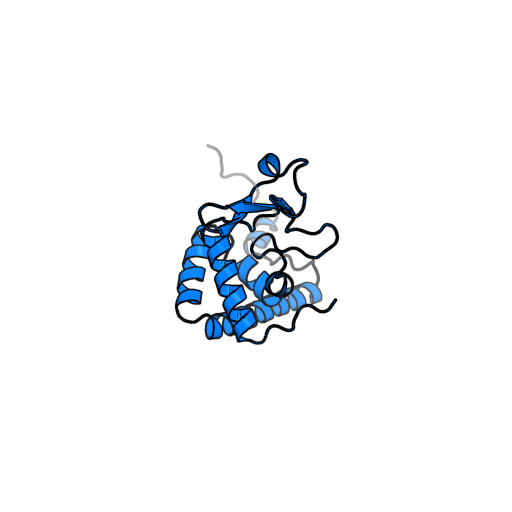 MET A 1 139 ? 16.203 14.715 -26.421 1.00 42.88 139 MET A CA 1
ATOM 1123 C C . MET A 1 139 ? 16.320 16.090 -27.058 1.00 42.88 139 MET A C 1
ATOM 1125 O O . MET A 1 139 ? 15.925 17.091 -26.456 1.00 42.88 139 MET A O 1
ATOM 1129 N N . THR A 1 140 ? 16.941 16.133 -28.231 1.00 47.69 140 THR A N 1
ATOM 1130 C CA . THR A 1 140 ? 16.928 17.264 -29.138 1.00 47.69 140 THR A CA 1
ATOM 1131 C C . THR A 1 140 ? 15.471 17.474 -29.523 1.00 47.69 140 THR A C 1
ATOM 1133 O O . THR A 1 140 ? 14.980 17.026 -30.551 1.00 47.69 140 THR A O 1
ATOM 1136 N N . SER A 1 141 ? 14.730 18.112 -28.618 1.00 52.66 141 SER A N 1
ATOM 1137 C CA . SER A 1 141 ? 13.524 18.842 -28.946 1.00 52.66 141 SER A CA 1
ATOM 1138 C C . SER A 1 141 ? 13.908 19.740 -30.113 1.00 52.66 141 SER A C 1
ATOM 1140 O O . SER A 1 141 ? 14.876 20.492 -29.995 1.00 52.66 141 SER A O 1
ATOM 1142 N N . GLY A 1 142 ? 13.191 19.654 -31.235 1.00 52.12 142 GLY A N 1
ATOM 1143 C CA . GLY A 1 142 ? 13.465 20.468 -32.427 1.00 52.12 142 GLY A CA 1
ATOM 1144 C C . GLY A 1 142 ? 13.506 21.979 -32.147 1.00 52.12 142 GLY A C 1
ATOM 1145 O O . GLY A 1 142 ? 14.065 22.733 -32.932 1.00 52.12 142 GLY A O 1
ATOM 1146 N N . LEU A 1 143 ? 13.008 22.423 -30.985 1.00 53.56 143 LEU A N 1
ATOM 1147 C CA . LEU A 1 143 ? 13.147 23.796 -30.492 1.00 53.56 143 LEU A CA 1
ATOM 1148 C C . LEU A 1 143 ? 14.590 24.172 -30.112 1.00 53.56 143 LEU A C 1
ATOM 1150 O O . LEU A 1 143 ? 14.964 25.331 -30.233 1.00 53.56 143 LEU A O 1
ATOM 1154 N N . ALA A 1 144 ? 15.421 23.229 -29.658 1.00 48.91 144 ALA A N 1
ATOM 1155 C CA . ALA A 1 144 ? 16.802 23.507 -29.249 1.00 48.91 144 ALA A CA 1
ATOM 1156 C C . ALA A 1 144 ? 17.741 23.773 -30.443 1.00 48.91 144 ALA A C 1
ATOM 1158 O O . ALA A 1 144 ? 18.770 24.431 -30.283 1.00 48.91 144 ALA A O 1
ATOM 1159 N N . GLU A 1 145 ? 17.383 23.307 -31.644 1.00 51.25 145 GLU A N 1
ATOM 1160 C CA . GLU A 1 145 ? 18.098 23.624 -32.887 1.00 51.25 145 GLU A CA 1
ATOM 1161 C C . GLU A 1 145 ? 17.767 25.029 -33.407 1.00 51.25 145 GLU A C 1
ATOM 1163 O O . GLU A 1 145 ? 18.653 25.721 -33.913 1.00 51.25 145 GLU A O 1
ATOM 1168 N N . GLU A 1 146 ? 16.537 25.506 -33.199 1.00 48.31 146 GLU A N 1
ATOM 1169 C CA . GLU A 1 146 ? 16.092 26.826 -33.663 1.00 48.31 146 GLU A CA 1
ATOM 1170 C C . GLU A 1 146 ? 16.858 27.985 -32.989 1.00 48.31 146 GLU A C 1
ATOM 1172 O O . GLU A 1 146 ? 17.113 29.015 -33.614 1.00 48.31 146 GLU A O 1
ATOM 1177 N N . PHE A 1 147 ? 17.327 27.789 -31.750 1.00 51.88 147 PHE A N 1
ATOM 1178 C CA . PHE A 1 147 ? 18.119 28.777 -31.001 1.00 51.88 147 PHE A CA 1
ATOM 1179 C C . PHE A 1 147 ? 19.640 28.642 -31.168 1.00 51.88 147 PHE A C 1
ATOM 1181 O O . PHE A 1 147 ? 20.385 29.460 -30.628 1.00 51.88 147 PHE A O 1
ATOM 1188 N N . ARG A 1 148 ? 20.127 27.641 -31.915 1.00 51.72 148 ARG A N 1
ATOM 1189 C CA . ARG A 1 148 ? 21.568 27.450 -32.164 1.00 51.72 148 ARG A CA 1
ATOM 1190 C C . ARG A 1 148 ? 22.089 28.242 -33.363 1.00 51.72 148 ARG A C 1
ATOM 1192 O O . ARG A 1 148 ? 23.301 28.330 -33.541 1.00 51.72 148 ARG A O 1
ATOM 1199 N N . MET A 1 149 ? 21.204 28.835 -34.168 1.00 50.00 149 MET A N 1
ATOM 1200 C CA . MET A 1 149 ? 21.598 29.713 -35.270 1.00 50.00 149 MET A CA 1
ATOM 1201 C C . MET A 1 149 ? 22.057 31.085 -34.741 1.00 50.00 149 MET A C 1
ATOM 1203 O O . MET A 1 149 ? 21.257 31.804 -34.132 1.00 50.00 149 MET A O 1
ATOM 1207 N N . PRO A 1 150 ? 23.311 31.506 -34.996 1.00 44.59 150 PRO A N 1
ATOM 1208 C CA . PRO A 1 150 ? 23.753 32.857 -34.679 1.00 44.59 150 PRO A CA 1
ATOM 1209 C C . PRO A 1 150 ? 22.917 33.864 -35.483 1.00 44.59 150 PRO A C 1
ATOM 1211 O O . PRO A 1 150 ? 22.927 33.834 -36.711 1.00 44.59 150 PRO A O 1
ATOM 1214 N N . GLY A 1 151 ? 22.184 34.750 -34.798 1.00 53.78 151 GLY A N 1
ATOM 1215 C CA . GLY A 1 151 ? 21.514 35.899 -35.429 1.00 53.78 151 GLY A CA 1
ATOM 1216 C C . GLY A 1 151 ? 20.000 36.042 -35.231 1.00 53.78 151 GLY A C 1
ATOM 1217 O O . GLY A 1 151 ? 19.445 37.030 -35.701 1.00 53.78 151 GLY A O 1
ATOM 1218 N N . LYS A 1 152 ? 19.313 35.140 -34.516 1.00 52.62 152 LYS A N 1
ATOM 1219 C CA . LYS A 1 152 ? 17.867 35.281 -34.204 1.00 52.62 152 LYS A CA 1
ATOM 1220 C C . LYS A 1 152 ? 17.555 35.485 -32.713 1.00 52.62 152 LYS A C 1
ATOM 1222 O O . LYS A 1 152 ? 16.506 35.087 -32.219 1.00 52.62 152 LYS A O 1
ATOM 1227 N N . GLY A 1 153 ? 18.458 36.134 -31.981 1.00 45.06 153 GLY A N 1
ATOM 1228 C CA . GLY A 1 153 ? 18.243 36.498 -30.579 1.00 45.06 153 GLY A CA 1
ATOM 1229 C C . GLY A 1 153 ? 17.639 37.897 -30.404 1.00 45.06 153 GLY A C 1
ATOM 1230 O O . GLY A 1 153 ? 18.292 38.887 -30.714 1.00 45.06 153 GLY A O 1
ATOM 1231 N N . LEU A 1 154 ? 16.439 37.957 -29.811 1.00 47.19 154 LEU A N 1
ATOM 1232 C CA . LEU A 1 154 ? 15.954 39.051 -28.943 1.00 47.19 154 LEU A CA 1
ATOM 1233 C C . LEU A 1 154 ? 15.655 40.431 -29.573 1.00 47.19 154 LEU A C 1
ATOM 1235 O O . LEU A 1 154 ? 16.132 41.449 -29.075 1.00 47.19 154 LEU A O 1
ATOM 1239 N N . ARG A 1 155 ? 14.792 40.523 -30.598 1.00 49.09 155 ARG A N 1
ATOM 1240 C CA . ARG A 1 155 ? 14.248 41.836 -31.033 1.00 49.09 155 ARG A CA 1
ATOM 1241 C C . ARG A 1 155 ? 12.741 41.939 -31.306 1.00 49.09 155 ARG A C 1
ATOM 1243 O O . ARG A 1 155 ? 12.328 42.947 -31.861 1.00 49.09 155 ARG A O 1
ATOM 1250 N N . SER A 1 156 ? 11.895 40.990 -30.892 1.00 51.19 156 SER A N 1
ATOM 1251 C CA . SER A 1 156 ? 10.438 41.113 -31.141 1.00 51.19 156 SER A CA 1
ATOM 1252 C C . SER A 1 156 ? 9.528 41.032 -29.916 1.00 51.19 156 SER A C 1
ATOM 1254 O O . SER A 1 156 ? 8.345 40.748 -30.069 1.00 51.19 156 SER A O 1
ATOM 1256 N N . LEU A 1 157 ? 10.026 41.289 -28.704 1.00 49.56 157 LEU A N 1
ATOM 1257 C CA . LEU A 1 157 ? 9.162 41.363 -27.518 1.00 49.56 157 LEU A CA 1
ATOM 1258 C C . LEU A 1 157 ? 9.474 42.594 -26.665 1.00 49.56 157 LEU A C 1
ATOM 1260 O O . LEU A 1 157 ? 9.964 42.468 -25.546 1.00 49.56 157 LEU A O 1
ATOM 1264 N N . ARG A 1 158 ? 9.196 43.782 -27.216 1.00 41.16 158 ARG A N 1
ATOM 1265 C CA . ARG A 1 158 ? 8.696 44.973 -26.500 1.00 41.16 158 ARG A CA 1
ATOM 1266 C C . ARG A 1 158 ? 8.495 46.129 -27.490 1.00 41.16 158 ARG A C 1
ATOM 1268 O O . ARG A 1 158 ? 9.483 46.584 -28.054 1.00 41.16 158 ARG A O 1
ATOM 1275 N N . GLY A 1 159 ? 7.256 46.625 -27.578 1.00 39.66 159 GLY A N 1
ATOM 1276 C CA . GLY A 1 159 ? 6.912 47.947 -28.123 1.00 39.66 159 GLY A CA 1
ATOM 1277 C C . GLY A 1 159 ? 6.549 47.956 -29.592 1.00 39.66 159 GLY A C 1
ATOM 1278 O O . GLY A 1 159 ? 7.490 47.949 -30.409 1.00 39.66 159 GLY A O 1
#